Protein AF-A0A7K1G0H7-F1 (afdb_monomer_lite)

pLDDT: mean 87.3, std 6.84, range [62.47, 94.31]

Secondary structure (DSSP, 8-state):
--TTGGGSTT--PPPHHHHHH----PBPPTTS--STTEEEETTTTEEEE-

Structure (mmCIF, N/CA/C/O backbone):
data_AF-A0A7K1G0H7-F1
#
_entry.id   AF-A0A7K1G0H7-F1
#
loop_
_atom_site.group_PDB
_atom_site.id
_atom_site.type_symbol
_atom_site.label_atom_id
_atom_site.label_alt_id
_atom_site.label_comp_id
_atom_site.label_asym_id
_atom_site.label_entity_id
_atom_site.label_seq_id
_atom_site.pdbx_PDB_ins_code
_atom_site.Cartn_x
_atom_site.Cartn_y
_atom_site.Cartn_z
_atom_site.occupancy
_atom_site.B_iso_or_equiv
_atom_site.auth_seq_id
_atom_site.auth_comp_id
_atom_site.auth_asym_id
_atom_site.auth_atom_id
_atom_site.pdbx_PDB_model_num
ATOM 1 N N . MET A 1 1 ? -16.394 -11.074 -0.228 1.00 62.47 1 MET A N 1
ATOM 2 C CA .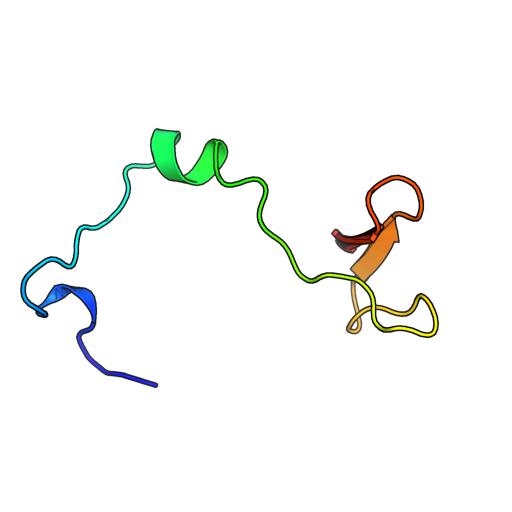 MET A 1 1 ? -16.098 -9.990 0.737 1.00 62.47 1 MET A CA 1
ATOM 3 C C . MET A 1 1 ? -16.765 -10.309 2.059 1.00 62.47 1 MET A C 1
ATOM 5 O O . MET A 1 1 ? -17.950 -10.631 2.056 1.00 62.47 1 MET A O 1
ATOM 9 N N . LEU A 1 2 ? -16.018 -10.242 3.161 1.00 76.62 2 LEU A N 1
ATOM 10 C CA . LEU A 1 2 ? -16.566 -10.418 4.505 1.00 76.62 2 LEU A CA 1
ATOM 11 C C . LEU A 1 2 ? -17.505 -9.245 4.814 1.00 76.62 2 LEU A C 1
ATOM 13 O O . LEU A 1 2 ? -17.069 -8.102 4.936 1.00 76.62 2 LEU A O 1
ATOM 17 N N . LYS A 1 3 ? -18.809 -9.514 4.889 1.00 75.12 3 LYS A N 1
ATOM 18 C CA . LYS A 1 3 ? -19.795 -8.516 5.318 1.00 75.12 3 LYS A CA 1
ATOM 19 C C . LYS A 1 3 ? -19.609 -8.295 6.826 1.00 75.12 3 LYS A C 1
ATOM 21 O O . LYS A 1 3 ? -19.585 -9.268 7.569 1.00 75.12 3 LYS A O 1
ATOM 26 N N . ASN A 1 4 ? -19.527 -7.038 7.271 1.00 82.44 4 ASN A N 1
ATOM 27 C CA . ASN A 1 4 ? -19.444 -6.633 8.687 1.00 82.44 4 ASN A CA 1
ATOM 28 C C . ASN A 1 4 ? -18.128 -6.932 9.432 1.00 82.44 4 ASN A C 1
ATOM 30 O O . ASN A 1 4 ? -18.168 -7.243 10.618 1.00 82.44 4 ASN A O 1
ATOM 34 N N . ILE A 1 5 ? -16.966 -6.788 8.790 1.00 84.75 5 ILE A N 1
ATOM 35 C CA . ILE A 1 5 ? -15.666 -7.022 9.451 1.00 84.75 5 ILE A CA 1
ATOM 36 C C . ILE A 1 5 ? -15.473 -6.215 10.752 1.00 84.75 5 ILE A C 1
ATOM 38 O O . ILE A 1 5 ? -14.858 -6.704 11.688 1.00 84.75 5 ILE A O 1
ATOM 42 N N . LEU A 1 6 ? -16.080 -5.026 10.849 1.00 84.94 6 LEU A N 1
ATOM 43 C CA . LEU A 1 6 ? -16.031 -4.172 12.042 1.00 84.94 6 LEU A CA 1
ATOM 44 C C . LEU A 1 6 ? -16.878 -4.683 13.224 1.00 84.94 6 LEU A C 1
ATOM 46 O O . LEU A 1 6 ? -16.808 -4.108 14.300 1.00 84.94 6 LEU A O 1
ATOM 50 N N . LYS A 1 7 ? -17.702 -5.725 13.041 1.00 88.19 7 LYS A N 1
ATOM 51 C CA . LYS A 1 7 ? -18.477 -6.353 14.130 1.00 88.19 7 LYS A CA 1
ATOM 52 C C . LYS A 1 7 ? -17.730 -7.503 14.809 1.00 88.19 7 LYS A C 1
ATOM 54 O O . LYS A 1 7 ? -18.271 -8.102 15.733 1.00 88.19 7 LYS A O 1
ATOM 59 N N . LEU A 1 8 ? -16.548 -7.860 14.311 1.00 90.00 8 LEU A N 1
ATOM 60 C CA . LEU A 1 8 ? -15.732 -8.914 14.900 1.00 90.00 8 LEU A CA 1
ATOM 61 C C . LEU A 1 8 ? -15.074 -8.399 16.181 1.00 90.00 8 LEU A C 1
ATOM 63 O O . LEU A 1 8 ? -14.645 -7.249 16.251 1.00 90.00 8 LEU A O 1
ATOM 67 N N . GLU A 1 9 ?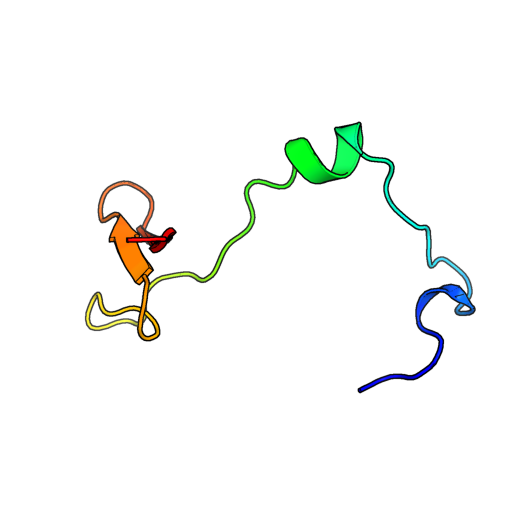 -14.991 -9.259 17.189 1.00 89.94 9 GLU A N 1
ATOM 68 C CA . GLU A 1 9 ? -14.277 -8.951 18.424 1.00 89.94 9 GLU A CA 1
ATOM 69 C C . GLU A 1 9 ? -12.808 -8.622 18.114 1.00 89.94 9 GLU A C 1
ATOM 71 O O . GLU A 1 9 ? -12.152 -9.316 17.336 1.00 89.94 9 GLU A O 1
ATOM 76 N N . GLY A 1 10 ? -12.311 -7.515 18.670 1.00 87.94 10 GLY A N 1
ATOM 77 C CA . GLY A 1 10 ? -10.961 -7.010 18.402 1.00 87.94 10 GLY A CA 1
ATOM 78 C C . GLY A 1 10 ? -10.803 -6.215 17.099 1.00 87.94 10 GLY A C 1
ATOM 79 O O . GLY A 1 10 ? -9.724 -5.679 16.853 1.00 87.94 10 GLY A O 1
ATOM 80 N N . ALA A 1 11 ? -11.847 -6.082 16.273 1.00 90.69 11 ALA A N 1
ATOM 81 C CA . ALA A 1 11 ? -11.813 -5.178 15.128 1.00 90.69 11 ALA A CA 1
ATOM 82 C C . ALA A 1 11 ? -12.078 -3.733 15.575 1.00 90.69 11 ALA A C 1
ATOM 84 O O . ALA A 1 11 ? -13.105 -3.431 16.180 1.00 90.69 11 ALA A O 1
ATOM 85 N N . GLN A 1 12 ? -11.169 -2.826 15.226 1.00 91.62 12 GLN A N 1
ATOM 86 C CA . GLN A 1 12 ? -11.303 -1.396 15.482 1.00 91.62 12 GLN A CA 1
ATOM 87 C C . GLN A 1 12 ? -11.163 -0.623 14.171 1.00 91.62 12 GLN A C 1
ATOM 89 O O . GLN A 1 12 ? -10.264 -0.888 13.370 1.00 91.62 12 GLN A O 1
ATOM 94 N N . GLU A 1 13 ? -12.045 0.353 13.948 1.00 90.50 13 GLU A N 1
ATOM 95 C CA . GLU A 1 13 ? -11.854 1.294 12.850 1.00 90.50 13 GLU A CA 1
ATOM 96 C C . GLU A 1 13 ? -10.758 2.306 13.201 1.00 90.50 13 GLU A C 1
ATOM 98 O O . GLU A 1 13 ? -10.810 2.966 14.237 1.00 90.50 13 GLU A O 1
ATOM 103 N N . LEU A 1 14 ? -9.791 2.459 12.297 1.00 90.94 14 LEU A N 1
ATOM 104 C CA . LEU A 1 14 ? -8.744 3.467 12.419 1.00 90.94 14 LEU A CA 1
ATOM 105 C C . LEU A 1 14 ? -9.288 4.877 12.172 1.00 90.94 14 LEU A C 1
ATOM 107 O O . LEU A 1 14 ? -10.039 5.124 11.217 1.00 90.94 14 LEU A O 1
ATOM 111 N N . SER A 1 15 ? -8.821 5.825 12.978 1.00 94.25 15 SER A N 1
ATOM 112 C CA . SER A 1 15 ? -9.042 7.251 12.760 1.00 94.25 15 SER A CA 1
ATOM 113 C C . SER A 1 15 ? -8.408 7.729 11.448 1.00 94.25 15 SER A C 1
ATOM 115 O O . SER A 1 15 ? -7.577 7.062 10.823 1.00 94.25 15 SER A O 1
ATOM 117 N N . LYS A 1 16 ? -8.790 8.933 11.010 1.00 90.50 16 LYS A N 1
ATOM 118 C CA . LYS A 1 16 ? -8.210 9.550 9.807 1.00 90.50 16 LYS A CA 1
ATOM 119 C C . LYS A 1 16 ? -6.697 9.741 9.924 1.00 90.50 16 LYS A C 1
ATOM 121 O O . LYS A 1 16 ? -6.005 9.581 8.926 1.00 90.50 16 LYS A O 1
ATOM 126 N N . GLU A 1 17 ? -6.199 10.068 11.113 1.00 92.44 17 GLU A N 1
ATOM 127 C CA . GLU A 1 17 ? -4.768 10.280 11.339 1.00 92.44 17 GLU A CA 1
ATOM 128 C C . GLU A 1 17 ? -3.997 8.956 11.356 1.00 92.44 17 GLU A C 1
ATOM 130 O O . GLU A 1 17 ? -2.958 8.848 10.710 1.00 92.44 17 GLU A O 1
ATOM 135 N N . GLU A 1 18 ? -4.551 7.906 11.968 1.00 89.75 18 GLU A N 1
ATOM 136 C CA . GLU A 1 18 ? -3.956 6.561 11.935 1.00 89.75 18 GLU A CA 1
ATOM 137 C C . GLU A 1 18 ? -3.899 5.986 10.513 1.00 89.75 18 GLU A C 1
ATOM 139 O O . GLU A 1 18 ? -2.924 5.343 10.133 1.00 89.75 18 GLU A O 1
ATOM 144 N N . LYS A 1 19 ? -4.898 6.274 9.670 1.00 87.44 19 LYS A N 1
ATOM 145 C CA . LYS A 1 19 ? -4.875 5.862 8.257 1.00 87.44 19 LYS A CA 1
ATOM 146 C C . LYS A 1 19 ? -3.720 6.509 7.475 1.00 87.44 19 LYS A C 1
ATOM 148 O O . LYS A 1 19 ? -3.202 5.877 6.560 1.00 87.44 19 LYS A O 1
ATOM 153 N N . LYS A 1 20 ? -3.279 7.726 7.828 1.00 82.94 20 LYS A N 1
ATOM 154 C CA . LYS A 1 20 ? -2.180 8.429 7.130 1.00 82.94 20 LYS A CA 1
ATOM 155 C C . LYS A 1 20 ? -0.799 7.846 7.428 1.00 82.94 20 LYS A C 1
ATOM 157 O O . LYS A 1 20 ? 0.084 7.924 6.579 1.00 82.94 20 LYS A O 1
ATOM 162 N N . VAL A 1 21 ? -0.594 7.284 8.621 1.00 84.38 21 VAL A N 1
ATOM 163 C CA . VAL A 1 21 ? 0.687 6.653 8.992 1.00 84.38 21 VAL A CA 1
ATOM 164 C C . VAL A 1 21 ? 0.855 5.260 8.390 1.00 84.38 21 VAL A C 1
ATOM 166 O O . VAL A 1 21 ? 1.979 4.757 8.334 1.00 84.38 21 VAL A O 1
ATOM 169 N N . ILE A 1 22 ? -0.215 4.654 7.865 1.00 82.44 22 ILE A N 1
ATOM 170 C CA . ILE A 1 2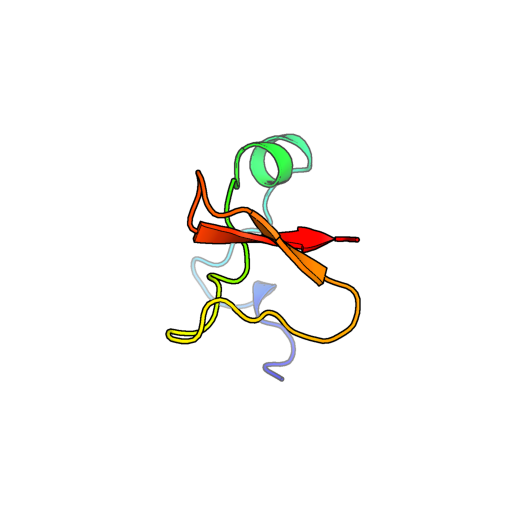2 ? -0.117 3.418 7.089 1.00 82.44 22 ILE A CA 1
ATOM 171 C C . ILE A 1 22 ? 0.557 3.730 5.754 1.00 82.44 22 ILE A C 1
ATOM 173 O O . ILE A 1 22 ? -0.073 4.112 4.775 1.00 82.44 22 ILE A O 1
ATOM 177 N N . LYS A 1 23 ? 1.868 3.495 5.704 1.00 71.81 23 LYS A N 1
ATOM 178 C CA . LYS A 1 23 ? 2.669 3.542 4.473 1.00 71.81 23 LYS A CA 1
ATOM 179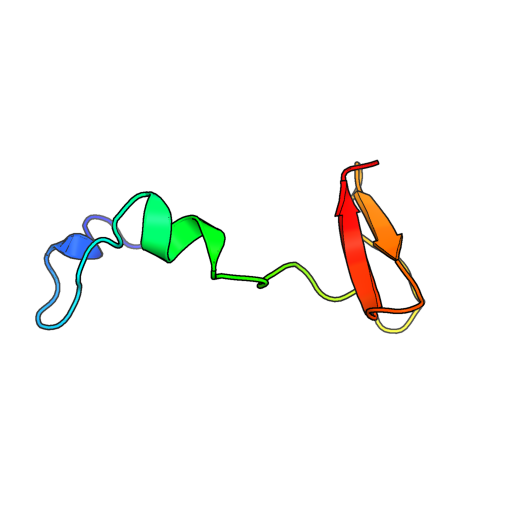 C C . LYS A 1 23 ? 2.546 2.252 3.652 1.00 71.81 23 LYS A C 1
ATOM 181 O O . LYS A 1 23 ? 3.460 1.932 2.902 1.00 71.81 23 LYS A O 1
ATOM 186 N N . GLY A 1 24 ? 1.492 1.464 3.851 1.00 70.31 24 GLY A N 1
ATOM 187 C CA . GLY A 1 24 ? 1.243 0.242 3.086 1.00 70.31 24 GLY A CA 1
ATOM 188 C C . GLY A 1 24 ? 0.862 0.550 1.635 1.00 70.31 24 GLY A C 1
ATOM 189 O O . GLY A 1 24 ? 0.408 1.646 1.322 1.00 70.31 24 GLY A O 1
ATOM 190 N N . GLY A 1 25 ? 1.041 -0.423 0.750 1.00 77.62 25 GLY A N 1
ATOM 191 C CA . GLY A 1 25 ? 0.719 -0.317 -0.671 1.00 77.62 25 GLY A CA 1
ATOM 192 C C . GLY A 1 25 ? 0.938 -1.658 -1.362 1.00 77.62 25 GLY A C 1
ATOM 193 O O . GLY A 1 25 ? 1.480 -2.581 -0.753 1.00 77.62 25 GLY A O 1
ATOM 194 N N . LEU A 1 26 ? 0.508 -1.778 -2.617 1.00 86.62 26 LEU A N 1
ATOM 195 C CA . LEU A 1 26 ? 0.892 -2.927 -3.435 1.00 86.62 26 LEU A CA 1
ATOM 196 C C . LEU A 1 26 ? 2.405 -2.876 -3.651 1.00 86.62 26 LEU A C 1
ATOM 198 O O . LEU A 1 26 ? 2.925 -1.855 -4.099 1.00 86.62 26 LEU A O 1
ATOM 202 N N . ALA A 1 27 ? 3.100 -3.959 -3.319 1.00 91.00 27 ALA A N 1
ATOM 203 C CA . ALA A 1 27 ? 4.451 -4.165 -3.815 1.00 91.00 27 ALA A CA 1
ATOM 204 C C . ALA A 1 27 ? 4.395 -4.337 -5.336 1.00 91.00 27 ALA A C 1
ATOM 206 O O . ALA A 1 27 ? 3.375 -4.791 -5.871 1.00 91.00 27 ALA A O 1
ATOM 207 N N . CYS A 1 28 ? 5.477 -3.982 -6.022 1.00 92.94 28 CYS A N 1
ATOM 208 C CA . CYS A 1 28 ? 5.597 -4.357 -7.424 1.00 92.94 28 CYS A CA 1
ATOM 209 C C . CYS A 1 28 ? 5.653 -5.888 -7.549 1.00 92.94 28 CYS A C 1
ATOM 211 O O . CYS A 1 28 ? 6.033 -6.594 -6.609 1.00 92.94 28 CYS A O 1
ATOM 213 N N . TYR A 1 29 ? 5.253 -6.406 -8.704 1.00 93.12 29 TYR A N 1
ATOM 214 C CA . TYR A 1 29 ? 5.486 -7.804 -9.059 1.00 93.12 29 TYR A CA 1
ATOM 215 C C . TYR A 1 29 ? 6.980 -8.049 -9.293 1.00 93.12 29 TYR A C 1
ATOM 217 O O . TYR A 1 29 ? 7.721 -7.104 -9.538 1.00 93.12 29 TYR A O 1
ATOM 225 N N . GLU A 1 30 ? 7.433 -9.305 -9.242 1.00 91.25 30 GLU A N 1
ATOM 226 C CA . GLU A 1 30 ? 8.860 -9.663 -9.386 1.00 91.25 30 GLU A CA 1
ATOM 227 C C . GLU A 1 30 ? 9.503 -9.148 -10.687 1.00 91.25 30 GLU A C 1
ATOM 229 O O . GLU A 1 30 ? 10.706 -8.907 -10.731 1.00 91.25 30 GLU A O 1
ATOM 234 N N . ASP A 1 31 ? 8.700 -8.920 -11.726 1.00 92.38 31 ASP A N 1
ATOM 235 C CA . ASP A 1 31 ? 9.115 -8.343 -13.008 1.00 92.38 31 ASP A CA 1
ATOM 236 C C . ASP A 1 31 ? 9.166 -6.799 -13.015 1.00 92.38 31 ASP A C 1
ATOM 238 O O . ASP A 1 31 ? 9.373 -6.186 -14.062 1.00 92.38 31 ASP A O 1
ATOM 242 N N . GLY A 1 32 ? 8.969 -6.157 -11.861 1.00 90.75 32 GLY A N 1
ATOM 243 C CA . GLY A 1 32 ? 8.959 -4.703 -11.702 1.00 90.75 32 GLY A CA 1
ATOM 244 C C . GLY A 1 32 ? 7.669 -4.034 -12.182 1.00 90.75 32 GLY A C 1
ATOM 245 O O . GLY A 1 32 ? 7.620 -2.807 -12.290 1.00 90.75 32 GLY A O 1
ATOM 246 N N . THR A 1 33 ? 6.614 -4.796 -12.486 1.00 93.38 33 THR A N 1
ATOM 247 C CA . THR A 1 33 ? 5.345 -4.232 -12.962 1.00 93.38 33 THR A CA 1
ATOM 248 C C . THR A 1 33 ? 4.347 -3.983 -11.831 1.00 93.38 33 THR A C 1
ATOM 250 O O . THR A 1 33 ? 4.484 -4.462 -10.704 1.00 93.38 33 THR A O 1
ATOM 253 N N . CYS A 1 34 ? 3.318 -3.197 -12.142 1.00 94.31 34 CYS A N 1
ATOM 254 C CA . CYS A 1 34 ? 2.224 -2.862 -11.241 1.00 94.31 34 CYS A CA 1
ATOM 255 C C . CYS A 1 34 ? 0.876 -2.990 -11.959 1.00 94.31 34 CYS A C 1
ATOM 257 O O . CYS A 1 34 ? 0.820 -2.927 -13.191 1.00 94.31 34 CYS A O 1
ATOM 259 N N . PRO A 1 35 ? -0.234 -3.132 -11.213 1.00 92.12 35 PRO A N 1
ATOM 260 C CA . PRO A 1 35 ? -1.569 -3.090 -11.792 1.00 92.12 35 PRO A CA 1
ATOM 261 C C . PRO A 1 35 ? -1.805 -1.820 -12.617 1.00 92.12 35 PRO A C 1
ATOM 263 O O . 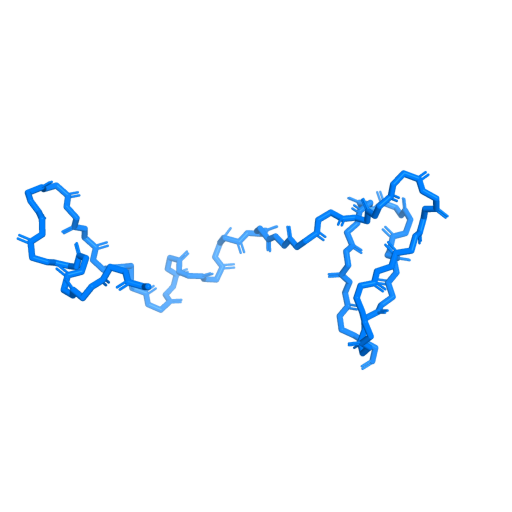PRO A 1 35 ? -1.258 -0.753 -12.334 1.00 92.12 35 PRO A O 1
ATOM 266 N N . LYS A 1 36 ? -2.671 -1.930 -13.627 1.00 91.25 36 LYS A N 1
ATOM 267 C CA . LYS A 1 36 ? -3.001 -0.830 -14.543 1.00 91.25 36 LYS A CA 1
ATOM 268 C C . LYS A 1 36 ? -3.410 0.440 -13.781 1.00 91.25 36 LYS A C 1
ATOM 270 O O . LYS A 1 36 ? -4.306 0.396 -12.942 1.00 91.25 36 LYS A O 1
ATOM 275 N N . GLY A 1 37 ? -2.801 1.5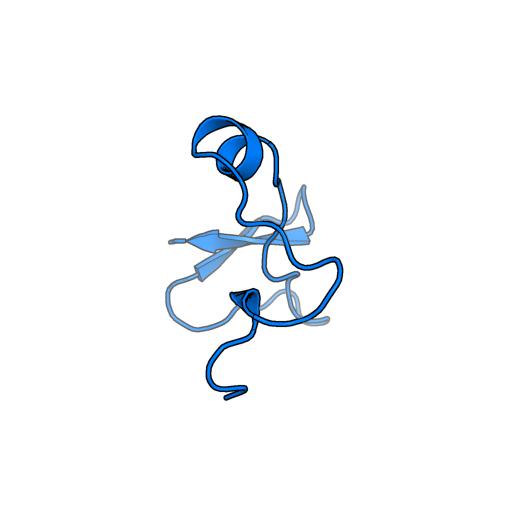73 -14.140 1.00 88.31 37 GLY A N 1
ATOM 276 C CA . GLY A 1 37 ? -3.016 2.869 -13.478 1.00 88.31 37 GLY A CA 1
ATOM 277 C C . GLY A 1 37 ? -2.020 3.179 -12.355 1.00 88.31 37 GLY A C 1
ATOM 278 O O . GLY A 1 37 ? -2.150 4.211 -11.698 1.00 88.31 37 GLY A O 1
ATOM 279 N N . SER A 1 38 ? -1.028 2.310 -12.161 1.00 92.12 38 SER A N 1
ATOM 280 C CA . SER A 1 38 ? 0.080 2.501 -11.233 1.00 92.12 38 SER A CA 1
ATOM 281 C C . SER A 1 38 ? 1.416 2.198 -11.914 1.00 92.12 38 SER A C 1
ATOM 283 O O . SER A 1 38 ? 1.469 1.437 -12.881 1.00 92.12 38 SER A O 1
ATOM 285 N N . ILE A 1 39 ? 2.494 2.769 -11.385 1.00 92.62 39 ILE A N 1
ATOM 286 C CA . ILE A 1 39 ? 3.881 2.508 -11.784 1.00 92.62 39 ILE A CA 1
ATOM 287 C C . ILE A 1 39 ? 4.678 1.990 -10.588 1.00 92.62 39 ILE A C 1
ATOM 289 O O . ILE A 1 39 ? 4.355 2.307 -9.443 1.00 92.62 39 ILE A O 1
ATOM 293 N N . CYS A 1 40 ? 5.712 1.194 -10.854 1.00 92.88 40 CYS A N 1
ATOM 294 C CA . CYS A 1 40 ? 6.630 0.753 -9.812 1.00 92.88 40 CYS A CA 1
ATOM 295 C C . CYS A 1 40 ? 7.631 1.869 -9.481 1.00 92.88 40 CYS A C 1
ATOM 297 O O . CYS A 1 40 ? 8.411 2.288 -10.336 1.00 92.88 40 CYS A O 1
ATOM 299 N N . GLU A 1 41 ? 7.612 2.350 -8.239 1.00 92.50 41 GLU A N 1
ATOM 300 C CA . GLU A 1 41 ? 8.662 3.187 -7.664 1.00 92.50 41 GLU A CA 1
ATOM 301 C C . GLU A 1 41 ? 9.808 2.274 -7.209 1.00 92.50 41 GLU A C 1
ATOM 303 O O . GLU A 1 41 ? 9.727 1.637 -6.158 1.00 92.50 41 GLU A O 1
ATOM 308 N N . TYR A 1 42 ? 10.866 2.176 -8.018 1.00 87.56 42 TYR A N 1
ATOM 309 C CA . TYR A 1 42 ? 11.959 1.217 -7.805 1.00 87.56 42 TYR A CA 1
ATOM 310 C C . TYR A 1 42 ? 12.753 1.434 -6.507 1.00 87.56 42 TYR A C 1
ATOM 312 O O . TYR A 1 42 ? 13.262 0.463 -5.950 1.00 87.56 42 TYR A O 1
ATOM 320 N N . ASP A 1 43 ? 12.807 2.663 -5.987 1.00 88.06 43 ASP A N 1
ATOM 321 C CA . ASP A 1 43 ? 13.508 2.971 -4.731 1.00 88.06 43 ASP A CA 1
ATOM 322 C C . ASP A 1 43 ? 12.817 2.354 -3.508 1.00 88.06 43 ASP A C 1
ATOM 324 O O . ASP A 1 43 ? 13.470 1.982 -2.533 1.00 88.06 43 ASP A O 1
ATOM 328 N N . SER A 1 44 ? 11.487 2.232 -3.549 1.00 88.94 44 SER A N 1
ATOM 329 C CA . SER A 1 44 ? 10.689 1.679 -2.450 1.00 88.94 44 SER A CA 1
ATOM 330 C C . SER A 1 44 ? 10.062 0.320 -2.772 1.00 88.94 44 SER A C 1
ATOM 332 O O . SER A 1 44 ? 9.479 -0.304 -1.880 1.00 88.94 44 SER A O 1
ATOM 334 N N . TRP A 1 45 ? 10.195 -0.140 -4.022 1.00 90.50 45 TRP A N 1
ATOM 335 C CA . TRP A 1 45 ? 9.587 -1.354 -4.572 1.00 90.50 45 TRP A CA 1
ATOM 336 C C . TRP A 1 45 ? 8.057 -1.391 -4.428 1.00 90.50 45 TRP A C 1
ATOM 338 O O . TRP A 1 45 ? 7.442 -2.429 -4.152 1.00 90.50 45 TRP A O 1
ATOM 348 N N . ARG A 1 46 ? 7.419 -0.228 -4.603 1.00 91.25 46 ARG A N 1
ATOM 349 C CA . ARG A 1 46 ? 5.973 -0.050 -4.415 1.00 91.25 46 ARG A CA 1
ATOM 350 C C . ARG A 1 46 ? 5.287 0.477 -5.654 1.00 91.25 46 ARG A C 1
ATOM 352 O O . ARG A 1 46 ? 5.789 1.349 -6.352 1.00 91.25 46 ARG A O 1
ATOM 359 N N . CYS A 1 47 ? 4.065 0.012 -5.851 1.00 91.88 47 CYS A N 1
ATOM 360 C CA . CYS A 1 47 ? 3.159 0.574 -6.826 1.00 91.88 47 CYS A CA 1
ATOM 361 C C . CYS A 1 47 ? 2.615 1.911 -6.328 1.00 91.88 47 CYS A C 1
ATOM 363 O O . CYS A 1 47 ? 1.815 1.957 -5.389 1.00 91.88 47 CYS A O 1
ATOM 365 N N . ILE A 1 48 ? 3.011 2.987 -6.999 1.00 90.19 48 ILE A N 1
ATOM 366 C CA . ILE A 1 48 ? 2.449 4.323 -6.816 1.00 90.19 48 ILE A CA 1
ATOM 367 C C . ILE A 1 48 ? 1.479 4.625 -7.953 1.00 90.19 48 ILE A C 1
ATOM 369 O O . ILE A 1 48 ? 1.612 4.108 -9.061 1.00 90.19 48 ILE A O 1
ATOM 373 N N . ARG A 1 49 ? 0.462 5.436 -7.675 1.00 84.19 49 ARG A N 1
ATOM 374 C CA . ARG A 1 49 ? -0.514 5.826 -8.693 1.00 84.19 49 ARG A CA 1
ATOM 375 C C . ARG A 1 49 ? 0.179 6.709 -9.737 1.00 84.19 49 ARG A C 1
ATOM 377 O O . ARG A 1 49 ? 0.877 7.641 -9.346 1.00 84.19 49 ARG A O 1
ATOM 384 N N . ALA A 1 50 ? -0.002 6.370 -11.013 1.00 74.75 50 ALA A N 1
ATOM 385 C CA . ALA A 1 50 ? 0.516 7.144 -12.142 1.00 74.75 50 ALA A CA 1
ATOM 386 C C . ALA A 1 50 ? -0.251 8.461 -12.324 1.00 74.75 50 ALA A C 1
ATOM 388 O O . ALA A 1 50 ? -1.464 8.481 -11.991 1.00 74.75 50 ALA A O 1
#

Radius of gyration: 14.94 Å; chains: 1; bounding box: 33×21×33 Å

Sequence (50 aa):
MLKNILKLEGAQELSKEEKKVIKGGLACYEDGTCPKGSICEYDSWRCIRA

Foldseek 3Di:
DDPCPCPDPPRDDDDPVRVVPPPDADFADPVQQDPPQWHQPPVVRHTDGD